Protein AF-A0A953HDA1-F1 (afdb_monomer)

Sequence (171 aa):
MNAYLDAMRRYATFSGRSTRSQFWLYTLIAFLLLCVAAMFDVALGFADEETLVIAGIVYLAHLIPTLAVTVRRLHDIDRTGWWVLMAFVPLVGLIVMLVFFCTPSTPGANRFGHAPGAVASPYAAAGASSAPSSPAHLDQLEKLASLRASGAIDDGEFERMKADVLKRATS

Solvent-accessible surface area (backbone atoms only — not comparable to full-atom values): 9511 Å² total; per-residue (Å²): 122,65,45,44,56,49,40,61,76,41,18,88,47,55,74,38,52,33,53,57,68,40,47,52,51,30,53,50,51,55,49,51,52,37,52,54,27,44,50,47,12,58,76,70,68,48,51,54,101,88,42,45,58,52,24,48,52,52,48,62,71,41,47,55,30,52,53,18,50,51,26,7,34,33,27,27,57,74,38,64,56,73,63,60,63,36,66,76,37,78,69,63,20,47,52,54,50,51,50,58,62,69,48,72,66,51,78,60,66,51,99,46,43,63,43,82,85,59,71,80,46,77,63,56,61,57,58,72,77,62,73,69,69,52,72,70,57,56,54,49,52,54,50,52,52,50,35,43,74,70,65,76,43,53,77,69,55,49,54,54,53,51,52,53,52,53,54,62,64,75,106

Foldseek 3Di:
DVLLVVLLVCLQPLFAADFLCSLVVNVVVLVVLLVVQQVCCVVVVVDDPPDRPSSVVSCVSNVSSNLSNLSRLCVQQVHGSVLVVLVVPPPVSVVVSVCSSVDGGDPAADPRGGDVPPPPPVVVVVVVPLPPPPPVLVVVLVVLVVCVVVVVDDPVRSVVSNVVSVVVSVD

Radius of gyration: 26.55 Å; Cα contacts (8 Å, |Δi|>4): 167; chains: 1; bounding box: 55×27×80 Å

Mean predicted aligned error: 13.77 Å

Nearest PDB structures (foldseek):
  6x89-assembly1_4L  TM=5.102E-01  e=6.562E+00  Vigna radiata
  6s1k-assembly1_E  TM=3.621E-01  e=5.012E+00  Escherichia coli str. K-12 substr. MG1655star
  4twh-assembly1_B  TM=3.164E-01  e=5.892E+00  Dickeya chrysanthemi

Structure (mmCIF, N/CA/C/O backbone):
data_AF-A0A953HDA1-F1
#
_entry.id   AF-A0A953HDA1-F1
#
loop_
_atom_site.group_PDB
_atom_site.id
_atom_site.type_symbol
_atom_site.label_atom_id
_atom_site.label_alt_id
_atom_site.label_comp_id
_atom_site.label_asym_id
_atom_site.label_entity_id
_atom_site.label_seq_id
_atom_site.pdbx_PDB_ins_code
_atom_site.Cartn_x
_atom_site.Cartn_y
_atom_site.Cartn_z
_atom_site.occupancy
_atom_site.B_iso_or_equiv
_atom_site.auth_seq_id
_atom_site.auth_comp_id
_atom_site.auth_asym_id
_atom_site.auth_atom_id
_atom_site.pdbx_PDB_model_num
ATOM 1 N N . MET A 1 1 ? 2.585 13.790 4.182 1.00 53.47 1 MET A N 1
ATOM 2 C CA . MET A 1 1 ? 3.976 13.463 3.791 1.00 53.47 1 MET A CA 1
ATOM 3 C C . MET A 1 1 ? 4.556 12.262 4.550 1.00 53.47 1 MET A C 1
ATOM 5 O O . MET A 1 1 ? 5.199 11.434 3.924 1.00 53.47 1 MET A O 1
ATOM 9 N N . ASN A 1 2 ? 4.263 12.082 5.848 1.00 78.69 2 ASN A N 1
ATOM 10 C CA . ASN A 1 2 ? 4.807 10.966 6.648 1.00 78.69 2 ASN A CA 1
ATOM 11 C C . ASN A 1 2 ? 4.396 9.549 6.197 1.00 78.69 2 ASN A C 1
ATOM 13 O O . ASN A 1 2 ? 5.131 8.613 6.474 1.00 78.69 2 ASN A O 1
ATOM 17 N N . ALA A 1 3 ? 3.263 9.366 5.505 1.00 81.06 3 ALA A N 1
ATOM 18 C CA . ALA A 1 3 ? 2.769 8.026 5.155 1.00 81.06 3 ALA A CA 1
ATOM 19 C C . ALA A 1 3 ? 3.702 7.255 4.206 1.00 81.06 3 ALA A C 1
ATOM 21 O O . ALA A 1 3 ? 3.919 6.065 4.402 1.00 81.06 3 ALA A O 1
ATOM 22 N N . TYR A 1 4 ? 4.279 7.934 3.210 1.00 87.62 4 TYR A N 1
ATOM 23 C CA . TYR A 1 4 ? 5.216 7.301 2.282 1.00 87.62 4 TYR A CA 1
ATOM 24 C C . TYR A 1 4 ? 6.516 6.902 2.986 1.00 87.62 4 TYR A C 1
ATOM 26 O O . TYR A 1 4 ? 6.961 5.765 2.870 1.00 87.62 4 TYR A O 1
ATOM 34 N N . LEU A 1 5 ? 7.085 7.805 3.792 1.00 88.38 5 LEU A N 1
ATOM 35 C CA . LEU A 1 5 ? 8.290 7.508 4.569 1.00 88.38 5 LEU A CA 1
ATOM 36 C C . LEU A 1 5 ? 8.050 6.397 5.600 1.00 88.38 5 LEU A C 1
ATOM 38 O O . LEU A 1 5 ? 8.921 5.555 5.782 1.00 88.38 5 LEU A O 1
ATOM 42 N N . ASP A 1 6 ? 6.880 6.358 6.246 1.00 86.50 6 ASP A N 1
ATOM 43 C CA . ASP A 1 6 ? 6.506 5.267 7.155 1.00 86.50 6 ASP A CA 1
ATOM 44 C C . ASP A 1 6 ? 6.409 3.930 6.411 1.00 86.50 6 ASP A C 1
ATOM 46 O O . ASP A 1 6 ? 6.983 2.932 6.847 1.00 86.50 6 ASP A O 1
ATOM 50 N N . ALA A 1 7 ? 5.756 3.919 5.245 1.00 85.94 7 ALA A N 1
ATOM 51 C CA . ALA A 1 7 ? 5.646 2.731 4.408 1.00 85.94 7 ALA A CA 1
ATOM 52 C C . ALA A 1 7 ? 7.018 2.210 3.961 1.00 85.94 7 ALA A C 1
ATOM 54 O O . ALA A 1 7 ? 7.258 1.009 4.064 1.00 85.94 7 ALA A O 1
ATOM 55 N N . MET A 1 8 ? 7.922 3.100 3.542 1.00 89.25 8 MET A N 1
ATOM 56 C CA . MET A 1 8 ? 9.279 2.738 3.121 1.00 89.25 8 MET A CA 1
ATOM 57 C C . MET A 1 8 ? 10.175 2.320 4.294 1.00 89.25 8 MET A C 1
ATOM 59 O O . MET A 1 8 ? 10.966 1.395 4.153 1.00 89.25 8 MET A O 1
ATOM 63 N N . ARG A 1 9 ? 10.032 2.921 5.483 1.00 90.38 9 ARG A N 1
ATOM 64 C CA . ARG A 1 9 ? 10.734 2.458 6.700 1.00 90.38 9 ARG A CA 1
ATOM 65 C C . ARG A 1 9 ? 10.257 1.078 7.141 1.00 90.38 9 ARG A C 1
ATOM 67 O O . ARG A 1 9 ? 11.041 0.283 7.645 1.00 90.38 9 ARG A O 1
ATOM 74 N N . ARG A 1 10 ? 8.972 0.791 6.932 1.00 87.75 10 ARG A N 1
ATOM 75 C CA . ARG A 1 10 ? 8.313 -0.475 7.268 1.00 87.75 10 ARG A CA 1
ATOM 76 C C . ARG A 1 10 ? 8.045 -1.322 6.026 1.00 87.75 10 ARG A C 1
ATOM 78 O O . ARG A 1 10 ? 6.993 -1.967 5.945 1.00 87.75 10 ARG A O 1
ATOM 85 N N . TYR A 1 11 ? 8.956 -1.296 5.054 1.00 86.62 11 TYR A N 1
ATOM 86 C CA . TYR A 1 11 ? 8.716 -1.879 3.733 1.00 86.62 11 TYR A CA 1
ATOM 87 C C . TYR A 1 11 ? 8.480 -3.393 3.778 1.00 86.62 11 TYR A C 1
ATOM 89 O O . TYR A 1 11 ? 7.655 -3.889 3.026 1.00 86.62 11 TYR A O 1
ATOM 97 N N . ALA A 1 12 ? 9.129 -4.111 4.699 1.00 92.69 12 ALA A N 1
ATOM 98 C CA . ALA A 1 12 ? 8.975 -5.558 4.887 1.00 92.69 12 ALA A CA 1
ATOM 99 C C . ALA A 1 12 ? 8.179 -5.933 6.157 1.00 92.69 12 ALA A C 1
ATOM 101 O O . ALA A 1 12 ? 8.204 -7.077 6.607 1.00 92.69 12 ALA A O 1
ATOM 102 N N . THR A 1 13 ? 7.475 -4.978 6.775 1.00 92.62 13 THR A N 1
ATOM 103 C CA . THR A 1 13 ? 6.694 -5.229 7.997 1.00 92.62 13 THR A CA 1
ATOM 104 C C . THR A 1 13 ? 5.223 -5.460 7.661 1.00 92.62 13 THR A C 1
ATOM 106 O O . THR A 1 13 ? 4.459 -4.512 7.501 1.00 92.62 13 THR A O 1
ATOM 109 N N . PHE A 1 14 ? 4.783 -6.713 7.607 1.00 93.75 14 PHE A N 1
ATOM 110 C CA . PHE A 1 14 ? 3.390 -7.051 7.274 1.00 93.75 14 PHE A CA 1
ATOM 111 C C . PHE A 1 14 ? 2.411 -6.909 8.452 1.00 93.75 14 PHE A C 1
ATOM 113 O O . PHE A 1 14 ? 1.197 -6.919 8.262 1.00 93.75 14 PHE A O 1
ATOM 120 N N . SER A 1 15 ? 2.920 -6.757 9.676 1.00 90.31 15 SER A N 1
ATOM 121 C CA . SER A 1 15 ? 2.107 -6.599 10.881 1.00 90.31 15 SER A CA 1
ATOM 122 C C . SER A 1 15 ? 1.588 -5.168 11.075 1.00 90.31 15 SER A C 1
ATOM 124 O O . SER A 1 15 ? 2.124 -4.179 10.552 1.00 90.31 15 SER A O 1
ATOM 126 N N . GLY A 1 16 ? 0.521 -5.064 11.867 1.00 91.06 16 GLY A N 1
ATOM 127 C CA . GLY A 1 16 ? -0.161 -3.811 12.157 1.00 91.06 16 GLY A CA 1
ATOM 128 C C . GLY A 1 16 ? -1.160 -3.411 11.075 1.00 91.06 16 GLY A C 1
ATOM 129 O O . GLY A 1 16 ? -1.580 -4.221 10.247 1.00 91.06 16 GLY A O 1
ATOM 130 N N . ARG A 1 17 ? -1.545 -2.133 11.109 1.00 92.88 17 ARG A N 1
ATOM 131 C CA . ARG A 1 17 ? -2.649 -1.572 10.325 1.00 92.88 17 ARG A CA 1
ATOM 132 C C . ARG A 1 17 ? -2.199 -0.348 9.531 1.00 92.88 17 ARG A C 1
ATOM 134 O O . ARG A 1 17 ? -1.328 0.399 9.982 1.00 92.88 17 ARG A O 1
ATOM 141 N N . SER A 1 18 ? -2.806 -0.146 8.364 1.00 93.19 18 SER A N 1
ATOM 142 C CA . SER A 1 18 ? -2.640 1.057 7.543 1.00 93.19 18 SER A CA 1
ATOM 143 C C . SER A 1 18 ? -4.009 1.645 7.218 1.00 93.19 18 SER A C 1
ATOM 145 O O . SER A 1 18 ? -4.860 0.973 6.630 1.00 93.19 18 SER A O 1
ATOM 147 N N . THR A 1 19 ? -4.228 2.903 7.604 1.00 92.38 19 THR A N 1
ATOM 148 C CA . THR A 1 19 ? -5.507 3.591 7.372 1.00 92.38 19 THR A CA 1
ATOM 149 C C . THR A 1 19 ? -5.732 3.859 5.883 1.00 92.38 19 THR A C 1
ATOM 151 O O . THR A 1 19 ? -4.802 3.804 5.076 1.00 92.38 19 THR A O 1
ATOM 154 N N . ARG A 1 20 ? -6.971 4.204 5.506 1.00 94.12 20 ARG A N 1
ATOM 155 C CA . ARG A 1 20 ? -7.313 4.582 4.122 1.00 94.12 20 ARG A CA 1
ATOM 156 C C . ARG A 1 20 ? -6.426 5.708 3.600 1.00 94.12 20 ARG A C 1
ATOM 158 O O . ARG A 1 20 ? -5.889 5.603 2.505 1.00 94.12 20 ARG A O 1
ATOM 165 N N . SER A 1 21 ? -6.246 6.765 4.392 1.00 91.88 21 SER A N 1
ATOM 166 C CA . SER A 1 21 ? -5.433 7.914 3.991 1.00 91.88 21 SER A CA 1
ATOM 167 C C . SER A 1 21 ? -3.958 7.550 3.827 1.00 91.88 21 SER A C 1
ATOM 169 O O . SER A 1 21 ? -3.328 8.017 2.886 1.00 91.88 21 SER A O 1
ATOM 171 N N . GLN A 1 22 ? -3.410 6.686 4.689 1.00 92.38 22 GLN A N 1
ATOM 172 C CA . GLN A 1 22 ? -2.034 6.201 4.553 1.00 92.38 22 GLN A CA 1
ATOM 173 C C . GLN A 1 22 ? -1.849 5.352 3.294 1.00 92.38 22 GLN A C 1
ATOM 175 O O . GLN A 1 22 ? -0.881 5.564 2.568 1.00 92.38 22 GLN A O 1
ATOM 180 N N . PHE A 1 23 ? -2.782 4.430 3.031 1.00 94.88 23 PHE A N 1
ATOM 181 C CA . PHE A 1 23 ? -2.772 3.580 1.841 1.00 94.88 23 PHE A CA 1
ATOM 182 C C . PHE A 1 23 ? -2.832 4.423 0.565 1.00 94.88 23 PHE A C 1
ATOM 184 O O . PHE A 1 23 ? -1.899 4.385 -0.229 1.00 94.88 23 PHE A O 1
ATOM 191 N N . TRP A 1 24 ? -3.864 5.257 0.408 1.00 95.75 24 TRP A N 1
ATOM 192 C CA . TRP A 1 24 ? -4.055 6.042 -0.813 1.00 95.75 24 TRP A CA 1
ATOM 193 C C . TRP A 1 24 ? -2.964 7.091 -1.028 1.00 95.75 24 TRP A C 1
ATOM 195 O O . TRP A 1 24 ? -2.566 7.317 -2.166 1.00 95.75 24 TRP A O 1
ATOM 205 N N . LEU A 1 25 ? -2.423 7.694 0.039 1.00 94.50 25 LEU A N 1
ATOM 206 C CA . LEU A 1 25 ? -1.299 8.623 -0.093 1.00 94.50 25 LEU A CA 1
ATOM 207 C C . LEU A 1 25 ? -0.010 7.903 -0.516 1.00 94.50 25 LEU A C 1
ATOM 209 O O . LEU A 1 25 ? 0.728 8.435 -1.341 1.00 94.50 25 LEU A O 1
ATOM 213 N N . TYR A 1 26 ? 0.262 6.707 0.021 1.00 95.31 26 TYR A N 1
ATOM 214 C CA . TYR A 1 26 ? 1.377 5.877 -0.442 1.00 95.31 26 TYR A CA 1
ATOM 215 C C . TYR A 1 26 ? 1.198 5.488 -1.914 1.00 95.31 26 TYR A C 1
ATOM 217 O O . TYR A 1 26 ? 2.103 5.728 -2.708 1.00 95.31 26 TYR A O 1
ATOM 225 N N . THR A 1 27 ? 0.026 4.962 -2.285 1.00 95.69 27 THR A N 1
ATOM 226 C CA . THR A 1 27 ? -0.293 4.551 -3.660 1.00 95.69 27 THR A CA 1
ATOM 227 C C . THR A 1 27 ? -0.151 5.711 -4.639 1.00 95.69 27 THR A C 1
ATOM 229 O O . THR A 1 27 ? 0.461 5.544 -5.689 1.00 95.69 27 THR A O 1
ATOM 232 N N . LEU A 1 28 ? -0.655 6.897 -4.285 1.00 96.12 28 LEU A N 1
ATOM 233 C CA . LEU A 1 28 ? -0.535 8.091 -5.118 1.00 96.12 28 LEU A CA 1
ATOM 234 C C . LEU A 1 28 ? 0.930 8.492 -5.325 1.00 96.12 28 LEU A C 1
ATOM 236 O O . LEU A 1 28 ? 1.333 8.755 -6.453 1.00 96.12 28 LEU A O 1
ATOM 240 N N . ILE A 1 29 ? 1.738 8.524 -4.261 1.00 96.31 29 ILE A N 1
ATOM 241 C CA . ILE A 1 29 ? 3.157 8.894 -4.369 1.00 96.31 29 ILE A CA 1
ATOM 242 C C . ILE A 1 29 ? 3.932 7.850 -5.181 1.00 96.31 29 ILE A C 1
ATOM 244 O O . ILE A 1 29 ? 4.696 8.228 -6.063 1.00 96.31 29 ILE A O 1
ATOM 248 N N . ALA A 1 30 ? 3.713 6.556 -4.935 1.00 95.81 30 ALA A N 1
ATOM 249 C CA . ALA A 1 30 ? 4.352 5.482 -5.695 1.00 95.81 30 ALA A CA 1
ATOM 250 C C . ALA A 1 30 ? 3.989 5.548 -7.189 1.00 95.81 30 ALA A C 1
ATOM 252 O O . ALA A 1 30 ? 4.863 5.410 -8.041 1.00 95.81 30 ALA A O 1
ATOM 253 N N . PHE A 1 31 ? 2.722 5.836 -7.509 1.00 96.88 31 PHE A N 1
ATOM 254 C CA . PHE A 1 31 ? 2.268 6.048 -8.883 1.00 96.88 31 PHE A CA 1
ATOM 255 C C . PHE A 1 31 ? 2.955 7.253 -9.538 1.00 96.88 31 PHE A C 1
ATOM 257 O O . PHE A 1 31 ? 3.477 7.132 -10.642 1.00 96.88 31 PHE A O 1
ATOM 264 N N . LEU A 1 32 ? 3.027 8.395 -8.846 1.00 97.75 32 LEU A N 1
ATOM 265 C CA . LEU A 1 32 ? 3.712 9.585 -9.362 1.00 97.75 32 LEU A CA 1
ATOM 266 C C . LEU A 1 32 ? 5.208 9.337 -9.593 1.00 97.75 32 LEU A C 1
ATOM 268 O O . LEU A 1 32 ? 5.738 9.758 -10.617 1.00 97.75 32 LEU A O 1
ATOM 272 N N . LEU A 1 33 ? 5.881 8.630 -8.681 1.00 97.19 33 LEU A N 1
ATOM 273 C CA . LEU A 1 33 ? 7.284 8.242 -8.852 1.00 97.19 33 LEU A CA 1
ATOM 274 C C . LEU A 1 33 ? 7.477 7.340 -10.072 1.00 97.19 33 LEU A C 1
ATOM 276 O O . LEU A 1 33 ? 8.444 7.523 -10.807 1.00 97.19 33 LEU A O 1
ATOM 280 N N . LEU A 1 34 ? 6.549 6.413 -10.317 1.00 97.44 34 LEU A N 1
ATOM 281 C CA . LEU A 1 34 ? 6.581 5.552 -11.496 1.00 97.44 34 LEU A CA 1
ATOM 282 C C . LEU A 1 34 ? 6.372 6.348 -12.794 1.00 97.44 34 LEU A C 1
ATOM 284 O O . LEU A 1 34 ? 7.110 6.142 -13.753 1.00 97.44 34 LEU A O 1
ATOM 288 N N . CYS A 1 35 ? 5.426 7.294 -12.822 1.00 97.50 35 CYS A N 1
ATOM 289 C CA . CYS A 1 35 ? 5.224 8.180 -13.974 1.00 97.50 35 CYS A CA 1
ATOM 290 C C . CYS A 1 35 ? 6.466 9.031 -14.265 1.00 97.50 35 CYS A C 1
ATOM 292 O O . CYS A 1 35 ? 6.891 9.124 -15.412 1.00 97.50 35 CYS 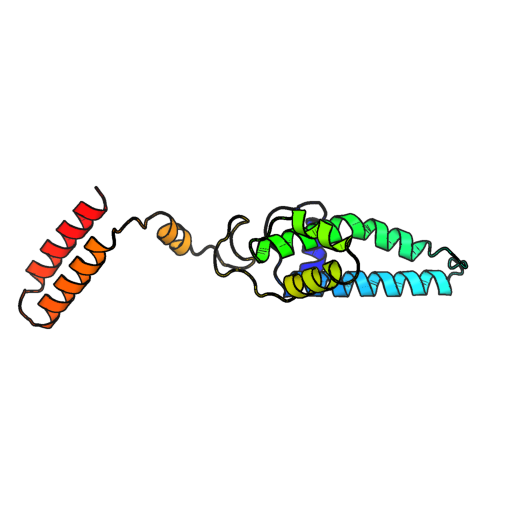A O 1
ATOM 294 N N . VAL A 1 36 ? 7.069 9.626 -13.231 1.00 97.94 36 VAL A N 1
ATOM 295 C CA . VAL A 1 36 ? 8.298 10.420 -13.370 1.00 97.94 36 VAL A CA 1
ATOM 296 C C . VAL A 1 36 ? 9.456 9.552 -13.867 1.00 97.94 36 VAL A C 1
ATOM 298 O O . VAL A 1 36 ? 10.191 9.974 -14.754 1.00 97.94 36 VAL A O 1
ATOM 301 N N . ALA A 1 37 ? 9.598 8.330 -13.352 1.00 97.06 37 ALA A N 1
ATOM 302 C CA . ALA A 1 37 ? 10.609 7.383 -13.815 1.00 97.06 37 ALA A CA 1
ATOM 303 C C . ALA A 1 37 ? 10.440 7.042 -15.304 1.00 97.06 37 ALA A C 1
ATOM 305 O O . ALA A 1 37 ? 11.402 7.145 -16.057 1.00 97.06 37 ALA A O 1
ATOM 306 N N . ALA A 1 38 ? 9.210 6.757 -15.741 1.00 95.88 38 ALA A N 1
ATOM 307 C CA . ALA A 1 38 ? 8.908 6.502 -17.149 1.00 95.88 38 ALA A CA 1
ATOM 308 C C . ALA A 1 38 ? 9.188 7.724 -18.044 1.00 95.88 38 ALA A C 1
ATOM 310 O O . ALA A 1 38 ? 9.670 7.577 -19.165 1.00 95.88 38 ALA A O 1
ATOM 311 N N . MET A 1 39 ? 8.941 8.946 -17.555 1.00 96.50 39 MET A N 1
ATOM 312 C CA . MET A 1 39 ? 9.329 10.162 -18.280 1.00 96.50 39 MET A CA 1
ATOM 313 C C . MET A 1 39 ? 10.849 10.273 -18.443 1.00 96.50 39 MET A C 1
ATOM 315 O O . MET A 1 39 ? 11.309 10.697 -19.501 1.00 96.50 39 MET A O 1
ATOM 319 N N . PHE A 1 40 ? 11.630 9.889 -17.427 1.00 96.94 40 PHE A N 1
ATOM 320 C CA . PHE A 1 40 ? 13.091 9.850 -17.531 1.00 96.94 40 PHE A CA 1
ATOM 321 C C . PHE A 1 40 ? 13.578 8.783 -18.506 1.00 96.94 40 PHE A C 1
ATOM 323 O O . PHE A 1 40 ? 14.513 9.061 -19.250 1.00 96.94 40 PHE A O 1
ATOM 330 N N . ASP A 1 41 ? 12.942 7.609 -18.546 1.00 96.38 41 ASP A N 1
ATOM 331 C CA . ASP A 1 41 ? 13.269 6.585 -19.542 1.00 96.38 41 ASP A CA 1
ATOM 332 C C . ASP A 1 41 ? 13.147 7.145 -20.967 1.00 96.38 41 ASP A C 1
ATOM 334 O O . ASP A 1 41 ? 14.080 7.034 -21.760 1.00 96.38 41 ASP A O 1
ATOM 338 N N . VAL A 1 42 ? 12.044 7.838 -21.270 1.00 94.69 42 VAL A N 1
ATOM 339 C CA . VAL A 1 42 ? 11.835 8.474 -22.582 1.00 94.69 42 VAL A CA 1
ATOM 340 C C . VAL A 1 42 ? 12.829 9.614 -22.822 1.00 94.69 42 VAL A C 1
ATOM 342 O O . VAL A 1 42 ? 13.434 9.692 -23.888 1.00 94.69 42 VAL A O 1
ATOM 345 N N . ALA A 1 43 ? 13.023 10.500 -21.842 1.00 95.81 43 ALA A N 1
ATOM 346 C CA . ALA A 1 43 ? 13.864 11.687 -22.000 1.00 95.81 43 ALA A CA 1
ATOM 347 C C . ALA A 1 43 ? 15.360 11.365 -22.160 1.00 95.81 43 ALA A C 1
ATOM 349 O O . ALA A 1 43 ? 16.081 12.125 -22.805 1.00 95.81 43 ALA A O 1
ATOM 350 N N . LEU A 1 44 ? 15.828 10.267 -21.562 1.00 94.75 44 LEU A N 1
ATOM 351 C CA . LEU A 1 44 ? 17.230 9.840 -21.588 1.00 94.75 44 LEU A CA 1
ATOM 352 C C . LEU A 1 44 ? 17.515 8.776 -22.658 1.00 94.75 44 LEU A C 1
ATOM 354 O O . LEU A 1 44 ? 18.666 8.375 -22.811 1.00 94.75 44 LEU A O 1
ATOM 358 N N . GLY A 1 45 ? 16.493 8.332 -23.398 1.00 92.69 45 GLY A N 1
ATOM 359 C CA . GLY A 1 45 ? 16.633 7.293 -24.419 1.00 92.69 45 GLY A CA 1
ATOM 360 C C . GLY A 1 45 ? 16.846 5.888 -23.847 1.00 92.69 45 GLY A C 1
ATOM 361 O O . GLY A 1 45 ? 17.483 5.066 -24.492 1.00 92.69 45 GLY A O 1
ATOM 362 N N . PHE A 1 46 ? 16.345 5.619 -22.637 1.00 90.19 46 PHE A N 1
ATOM 363 C CA . PHE A 1 46 ? 16.305 4.278 -22.035 1.00 90.19 46 PHE A CA 1
ATOM 364 C C . PHE A 1 46 ? 14.979 3.542 -22.282 1.00 90.19 46 PHE A C 1
ATOM 366 O O . PHE A 1 46 ? 14.806 2.421 -21.805 1.00 90.19 46 PHE A O 1
ATOM 373 N N . ALA A 1 47 ? 14.034 4.181 -22.973 1.00 90.69 47 ALA A N 1
ATOM 374 C CA . ALA A 1 47 ? 12.784 3.564 -23.390 1.00 90.69 47 ALA A CA 1
ATOM 375 C C . ALA A 1 47 ? 12.962 2.835 -24.730 1.00 90.69 47 ALA A C 1
ATOM 377 O O . ALA A 1 47 ? 13.180 3.481 -25.754 1.00 90.69 47 ALA A O 1
ATOM 378 N N . ASP A 1 48 ? 12.794 1.515 -24.708 1.00 88.94 48 ASP A N 1
ATOM 379 C CA . ASP A 1 48 ? 12.682 0.649 -25.889 1.00 88.94 48 ASP A CA 1
ATOM 380 C C . ASP A 1 48 ? 11.249 0.097 -26.002 1.00 88.94 48 ASP A C 1
ATOM 382 O O . ASP A 1 48 ? 10.466 0.213 -25.056 1.00 88.94 48 ASP A O 1
ATOM 386 N N . GLU A 1 49 ? 10.893 -0.542 -27.129 1.00 84.56 49 GLU A N 1
ATOM 387 C CA . GLU A 1 49 ? 9.522 -1.040 -27.384 1.00 84.56 49 GLU A CA 1
ATOM 388 C C . GLU A 1 49 ? 8.957 -1.918 -26.254 1.00 84.56 49 GLU A C 1
ATOM 390 O O . GLU A 1 49 ? 7.756 -1.880 -25.988 1.00 84.56 49 GLU A O 1
ATOM 395 N N . GLU A 1 50 ? 9.816 -2.661 -25.550 1.00 85.38 50 GLU A N 1
ATOM 396 C CA . GLU A 1 50 ? 9.402 -3.554 -24.462 1.00 85.38 50 GLU A CA 1
ATOM 397 C C . GLU A 1 50 ? 9.976 -3.188 -23.085 1.00 85.38 50 GLU A C 1
ATOM 399 O O . GLU A 1 50 ? 9.648 -3.843 -22.095 1.00 85.38 50 GLU A O 1
ATOM 404 N N . THR A 1 51 ? 10.840 -2.169 -22.980 1.00 87.62 51 THR A N 1
ATOM 405 C CA . THR A 1 51 ? 11.619 -1.936 -21.750 1.00 87.62 51 THR A CA 1
ATOM 406 C C . THR A 1 51 ? 11.615 -0.480 -21.299 1.00 87.62 51 THR A C 1
ATOM 408 O O . THR A 1 51 ? 11.935 0.428 -22.057 1.00 87.62 51 THR A O 1
ATOM 411 N N . LEU A 1 52 ? 11.321 -0.285 -20.010 1.00 92.00 52 LEU A N 1
ATOM 412 C CA . LEU A 1 52 ? 11.542 0.958 -19.270 1.00 92.00 52 LEU A CA 1
ATOM 413 C C . LEU A 1 52 ? 12.460 0.648 -18.082 1.00 92.00 52 LEU A C 1
ATOM 415 O O . LEU A 1 52 ? 12.024 0.062 -17.086 1.00 92.00 52 LEU A O 1
ATOM 419 N N . VAL A 1 53 ? 13.744 0.981 -18.202 1.00 94.38 53 VAL A N 1
ATOM 420 C CA . VAL A 1 53 ? 14.780 0.568 -17.242 1.00 94.38 53 VAL A CA 1
ATOM 421 C C . VAL A 1 53 ? 14.586 1.249 -15.885 1.00 94.38 53 VAL A C 1
ATOM 423 O O . VAL A 1 53 ? 14.532 0.578 -14.850 1.00 94.38 53 VAL A O 1
ATOM 426 N N . ILE A 1 54 ? 14.451 2.575 -15.868 1.00 96.31 54 ILE A N 1
ATOM 427 C CA . ILE A 1 54 ? 14.317 3.371 -14.644 1.00 96.31 54 ILE A CA 1
ATOM 428 C C . ILE A 1 54 ? 12.972 3.070 -13.979 1.00 96.31 54 ILE A C 1
ATOM 430 O O . ILE A 1 54 ? 12.931 2.787 -12.777 1.00 96.31 54 ILE A O 1
ATOM 434 N N . ALA A 1 55 ? 11.8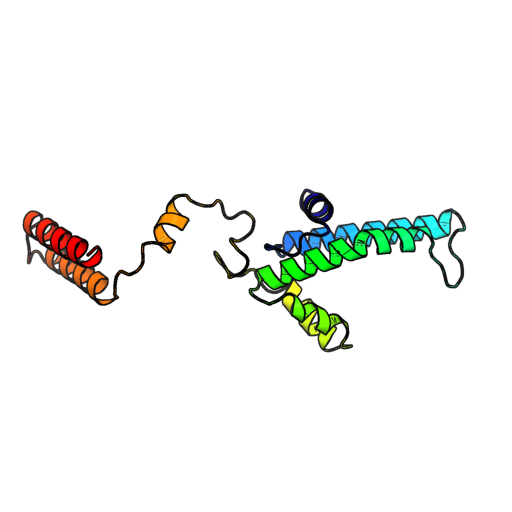77 3.071 -14.740 1.00 96.62 55 ALA A N 1
ATOM 435 C CA . ALA A 1 55 ? 10.557 2.713 -14.230 1.00 96.62 55 ALA A CA 1
ATOM 436 C C . ALA A 1 55 ? 10.528 1.280 -13.676 1.00 96.62 55 ALA A C 1
ATOM 438 O O . ALA A 1 55 ? 9.944 1.054 -12.615 1.00 96.62 55 ALA A O 1
ATOM 439 N N . GLY A 1 56 ? 11.211 0.331 -14.325 1.00 95.88 56 GLY A N 1
ATOM 440 C CA . GLY A 1 56 ? 11.355 -1.045 -13.849 1.00 95.88 56 GLY A CA 1
ATOM 441 C C . GLY A 1 56 ? 12.069 -1.137 -12.497 1.00 95.88 56 GLY A C 1
ATOM 442 O O . GLY A 1 56 ? 11.591 -1.819 -11.588 1.00 95.88 56 GLY A O 1
ATOM 443 N N . ILE A 1 57 ? 13.164 -0.394 -12.310 1.00 96.88 57 ILE A N 1
ATOM 444 C CA . ILE A 1 57 ? 13.875 -0.320 -11.021 1.00 96.88 57 ILE A CA 1
ATOM 445 C C . ILE A 1 57 ? 12.973 0.282 -9.939 1.00 96.88 57 ILE A C 1
ATOM 447 O O . ILE A 1 57 ? 12.889 -0.253 -8.830 1.00 96.88 57 ILE A O 1
ATOM 451 N N . VAL A 1 58 ? 12.269 1.374 -10.253 1.00 97.12 58 VAL A N 1
ATOM 452 C CA . VAL A 1 58 ? 11.335 2.017 -9.317 1.00 97.12 58 VAL A CA 1
ATOM 453 C C . VAL A 1 58 ? 10.206 1.064 -8.935 1.00 97.12 58 VAL A C 1
ATOM 455 O O . VAL A 1 58 ? 9.879 0.963 -7.751 1.00 97.12 58 VAL A O 1
ATOM 458 N N . TYR A 1 59 ? 9.655 0.324 -9.896 1.00 96.56 59 TYR A N 1
ATOM 459 C CA . TYR A 1 59 ? 8.644 -0.699 -9.651 1.00 96.56 59 TYR A CA 1
ATOM 460 C C . TYR A 1 59 ? 9.160 -1.788 -8.700 1.00 96.56 59 TYR A C 1
ATOM 462 O O . TYR A 1 59 ? 8.522 -2.069 -7.683 1.00 96.56 59 TYR A O 1
ATOM 470 N N . LEU A 1 60 ? 10.343 -2.350 -8.968 1.00 96.81 60 LEU A N 1
ATOM 471 C CA . LEU A 1 60 ? 10.945 -3.389 -8.126 1.00 96.81 60 LEU A CA 1
ATOM 472 C C . LEU A 1 60 ? 11.231 -2.892 -6.703 1.00 96.81 60 LEU A C 1
ATOM 474 O O . LEU A 1 60 ? 10.934 -3.597 -5.736 1.00 96.81 60 LEU A O 1
ATOM 478 N N . ALA A 1 61 ? 11.727 -1.661 -6.554 1.00 95.75 61 ALA A N 1
ATOM 479 C CA . ALA A 1 61 ? 11.941 -1.039 -5.247 1.00 95.75 61 ALA A CA 1
ATOM 480 C C . ALA A 1 61 ? 10.631 -0.873 -4.451 1.00 95.75 61 ALA A C 1
ATOM 482 O O . ALA A 1 61 ? 10.638 -0.929 -3.218 1.00 95.75 61 ALA A O 1
ATOM 483 N N . HIS A 1 62 ? 9.501 -0.698 -5.144 1.00 97.19 62 HIS A N 1
ATOM 484 C CA . HIS A 1 62 ? 8.186 -0.534 -4.528 1.00 97.19 62 HIS A CA 1
ATOM 485 C C . HIS A 1 62 ? 7.409 -1.841 -4.342 1.00 97.19 62 HIS A C 1
ATOM 487 O O . HIS A 1 62 ? 6.405 -1.835 -3.627 1.00 97.19 62 HIS A O 1
ATOM 493 N N . LEU A 1 63 ? 7.860 -2.958 -4.919 1.00 96.31 63 LEU A N 1
ATOM 494 C CA . LEU A 1 63 ? 7.125 -4.225 -4.926 1.00 96.31 63 LEU A CA 1
ATOM 495 C C . LEU A 1 63 ? 6.811 -4.724 -3.506 1.00 96.31 63 LEU A C 1
ATOM 497 O O . LEU A 1 63 ? 5.653 -4.950 -3.150 1.00 96.31 63 LEU A O 1
ATOM 501 N N . ILE A 1 64 ? 7.844 -4.837 -2.668 1.00 97.00 64 ILE A N 1
ATOM 502 C CA . ILE A 1 64 ? 7.715 -5.311 -1.284 1.00 97.00 64 ILE A CA 1
ATOM 503 C C . ILE A 1 64 ? 6.922 -4.328 -0.404 1.00 97.00 64 ILE A C 1
ATOM 505 O O . ILE A 1 64 ? 5.958 -4.769 0.230 1.00 97.00 64 ILE A O 1
ATOM 509 N N . PRO A 1 65 ? 7.226 -3.012 -0.374 1.00 96.12 65 PRO A N 1
ATOM 510 C CA . PRO A 1 65 ? 6.418 -2.078 0.408 1.00 96.12 65 PRO A CA 1
ATOM 511 C C . PRO A 1 65 ? 4.961 -1.989 -0.065 1.00 96.12 65 PRO A C 1
ATOM 513 O O . PRO A 1 65 ? 4.077 -1.861 0.784 1.00 96.12 65 PRO A O 1
ATOM 516 N N . THR A 1 66 ? 4.676 -2.137 -1.364 1.00 96.25 66 THR A N 1
ATOM 517 C CA . THR A 1 66 ? 3.295 -2.190 -1.877 1.00 96.25 66 THR A CA 1
ATOM 518 C C . THR A 1 66 ? 2.559 -3.396 -1.314 1.00 96.25 66 THR A C 1
ATOM 520 O O . THR A 1 66 ? 1.441 -3.258 -0.805 1.00 96.25 66 THR A O 1
ATOM 523 N N . LEU A 1 67 ? 3.197 -4.569 -1.319 1.00 97.06 67 LEU A N 1
ATOM 524 C CA . LEU A 1 67 ? 2.626 -5.772 -0.724 1.00 97.06 67 LEU A CA 1
ATOM 525 C C . LEU A 1 67 ? 2.387 -5.588 0.783 1.00 97.06 67 LEU A C 1
ATOM 527 O O . LEU A 1 67 ? 1.294 -5.869 1.275 1.00 97.06 67 LEU A O 1
ATOM 531 N N . ALA A 1 68 ? 3.367 -5.052 1.514 1.00 96.38 68 ALA A N 1
ATOM 532 C CA . ALA A 1 68 ? 3.251 -4.830 2.953 1.00 96.38 68 ALA A CA 1
ATOM 533 C C . ALA A 1 68 ? 2.138 -3.836 3.312 1.00 96.38 68 ALA A C 1
ATOM 535 O O . ALA A 1 68 ? 1.326 -4.110 4.197 1.00 96.38 68 ALA A O 1
ATOM 536 N N . VAL A 1 69 ? 2.050 -2.699 2.615 1.00 96.25 69 VAL A N 1
ATOM 537 C CA . VAL A 1 69 ? 0.984 -1.703 2.8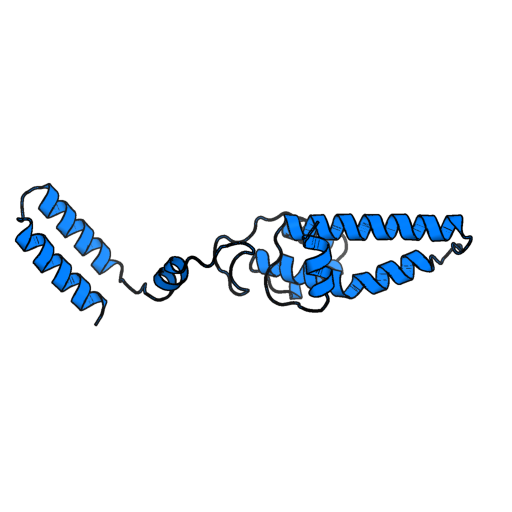13 1.00 96.25 69 VAL A CA 1
ATOM 538 C C . VAL A 1 69 ? -0.390 -2.289 2.477 1.00 96.25 69 VAL A C 1
ATOM 540 O O . VAL A 1 69 ? -1.344 -2.043 3.216 1.00 96.25 69 VAL A O 1
ATOM 543 N N . THR A 1 70 ? -0.490 -3.114 1.433 1.00 97.19 70 THR A N 1
ATOM 544 C CA . THR A 1 70 ? -1.740 -3.793 1.056 1.00 97.19 70 THR A CA 1
ATOM 545 C C . THR A 1 70 ? -2.195 -4.772 2.137 1.00 97.19 70 THR A C 1
ATOM 547 O O . THR A 1 70 ? -3.347 -4.725 2.567 1.00 97.19 70 THR A O 1
ATOM 550 N N . VAL A 1 71 ? -1.289 -5.602 2.662 1.00 97.75 71 VAL A N 1
ATOM 551 C CA . VAL A 1 71 ? -1.597 -6.518 3.772 1.00 97.75 71 VAL A CA 1
ATOM 552 C C . VAL A 1 71 ? -2.052 -5.744 5.015 1.00 97.75 71 VAL A C 1
ATOM 554 O O . VAL A 1 71 ? -3.088 -6.062 5.595 1.00 97.75 71 VAL A O 1
ATOM 557 N N . 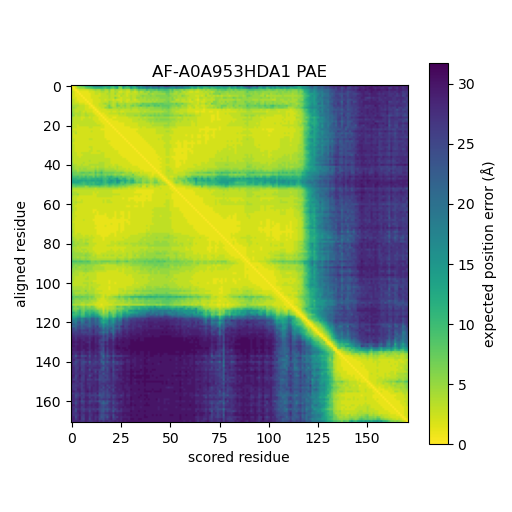ARG A 1 72 ? -1.362 -4.656 5.379 1.00 96.00 72 ARG A N 1
ATOM 558 C CA . ARG A 1 72 ? -1.757 -3.799 6.512 1.00 96.00 72 ARG A CA 1
ATOM 559 C C . ARG A 1 72 ? -3.086 -3.073 6.296 1.00 96.00 72 ARG A C 1
ATOM 561 O O . ARG A 1 72 ? -3.793 -2.793 7.265 1.00 96.00 72 ARG A O 1
ATOM 568 N N . ARG A 1 73 ? -3.440 -2.750 5.050 1.00 96.44 73 ARG A N 1
ATOM 569 C CA . ARG A 1 73 ? -4.751 -2.188 4.689 1.00 96.44 73 ARG A CA 1
ATOM 570 C C . ARG A 1 73 ? -5.859 -3.220 4.893 1.00 96.44 73 ARG A C 1
ATOM 572 O O . ARG A 1 73 ? -6.897 -2.872 5.446 1.00 96.44 73 ARG A O 1
ATOM 579 N N . LEU A 1 74 ? -5.626 -4.475 4.512 1.00 97.38 74 LEU A N 1
ATOM 580 C CA . LEU A 1 74 ? -6.559 -5.580 4.763 1.00 97.38 74 LEU A CA 1
ATOM 581 C C . LEU A 1 74 ? -6.721 -5.845 6.264 1.00 97.38 74 LEU A C 1
ATOM 583 O O . LEU A 1 74 ? -7.841 -5.957 6.759 1.00 97.38 74 LEU A O 1
ATOM 587 N N . HIS A 1 75 ? -5.618 -5.833 7.010 1.00 96.81 75 HIS A N 1
ATOM 588 C CA . HIS A 1 75 ? -5.643 -5.927 8.468 1.00 96.81 75 HIS A CA 1
ATOM 589 C C . HIS A 1 75 ? -6.453 -4.798 9.115 1.00 96.81 75 HIS A C 1
ATOM 591 O O . HIS A 1 75 ? -7.124 -5.012 10.122 1.00 96.81 75 HIS A O 1
ATOM 597 N N . ASP A 1 76 ? -6.435 -3.591 8.545 1.00 96.06 76 ASP A N 1
ATOM 598 C CA . ASP A 1 76 ? -7.184 -2.454 9.082 1.00 96.06 76 ASP A CA 1
ATOM 599 C C . ASP A 1 76 ? -8.712 -2.613 8.993 1.00 96.06 76 ASP A C 1
ATOM 601 O O . ASP A 1 76 ? -9.432 -1.948 9.737 1.00 96.06 76 ASP A O 1
ATOM 605 N N . ILE A 1 77 ? -9.197 -3.511 8.131 1.00 96.38 77 ILE A N 1
ATOM 606 C CA . ILE A 1 77 ? -10.614 -3.893 8.001 1.00 96.38 77 ILE A CA 1
ATOM 607 C C . ILE A 1 77 ? -10.894 -5.309 8.546 1.00 96.38 77 ILE A C 1
ATOM 609 O O . ILE A 1 77 ? -11.868 -5.949 8.152 1.00 96.38 77 ILE A O 1
ATOM 613 N N . ASP A 1 78 ? -10.020 -5.809 9.428 1.00 96.00 78 ASP A N 1
ATOM 614 C CA . ASP A 1 78 ? -10.082 -7.136 10.066 1.00 96.00 78 ASP A CA 1
ATOM 615 C C . ASP A 1 78 ? -10.088 -8.324 9.075 1.00 96.00 78 ASP A C 1
ATOM 617 O O . ASP A 1 78 ? -10.626 -9.399 9.347 1.00 96.00 78 ASP A O 1
ATOM 621 N N . ARG A 1 79 ? -9.457 -8.155 7.905 1.00 96.75 79 ARG A N 1
ATOM 622 C CA . ARG A 1 79 ? -9.242 -9.220 6.911 1.00 96.75 79 ARG A CA 1
ATOM 623 C C . ARG A 1 79 ? -7.809 -9.733 6.975 1.00 96.75 79 ARG A C 1
ATOM 625 O O . ARG A 1 79 ? -6.889 -8.977 7.249 1.00 96.75 79 ARG A O 1
ATOM 632 N N . THR A 1 80 ? -7.604 -11.018 6.702 1.00 96.88 80 THR A N 1
ATOM 633 C CA . THR A 1 80 ? -6.264 -11.624 6.643 1.00 96.88 80 THR A CA 1
ATOM 634 C C . THR A 1 80 ? -5.502 -11.191 5.385 1.00 96.88 80 THR A C 1
ATOM 636 O O . THR A 1 80 ? -6.103 -10.918 4.347 1.00 96.88 80 THR A O 1
ATOM 639 N N . GLY A 1 81 ? -4.165 -11.181 5.440 1.00 94.50 81 GLY A N 1
ATOM 640 C CA . GLY A 1 81 ? -3.320 -10.851 4.281 1.00 94.50 81 GLY A CA 1
ATOM 641 C C . GLY A 1 81 ? -3.508 -11.768 3.062 1.00 94.50 81 GLY A C 1
ATOM 642 O O . GLY A 1 81 ? -3.242 -11.354 1.940 1.00 94.50 81 GLY A O 1
ATOM 643 N N . TRP A 1 82 ? -4.045 -12.977 3.251 1.00 96.62 82 TRP A N 1
ATOM 644 C CA . TRP A 1 82 ? -4.351 -13.920 2.168 1.00 96.62 82 TRP A CA 1
ATOM 645 C C . TRP A 1 82 ? -5.332 -13.375 1.125 1.00 96.62 82 TRP A C 1
ATO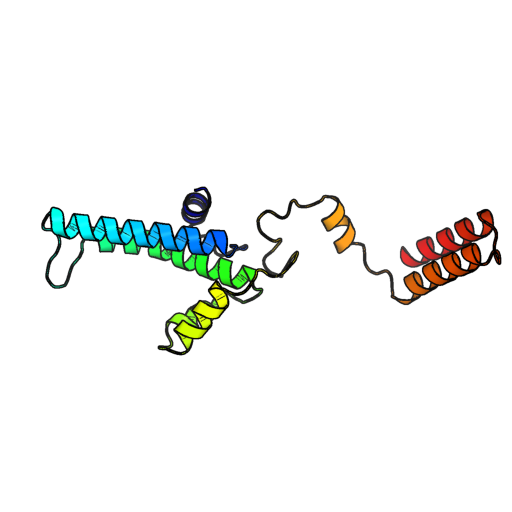M 647 O O . TRP A 1 82 ? -5.300 -13.806 -0.025 1.00 96.62 82 TRP A O 1
ATOM 657 N N . TRP A 1 83 ? -6.151 -12.382 1.481 1.00 97.00 83 TRP A N 1
ATOM 658 C CA . TRP A 1 83 ? -7.047 -11.722 0.530 1.00 97.00 83 TRP A CA 1
ATOM 659 C C . TRP A 1 83 ? -6.311 -11.005 -0.611 1.00 97.00 83 TRP A C 1
ATOM 661 O O . TRP A 1 83 ? -6.925 -10.787 -1.652 1.00 97.00 83 TRP A O 1
ATOM 671 N N . VAL A 1 84 ? -5.008 -10.711 -0.478 1.00 96.44 84 VAL A N 1
ATOM 672 C CA . VAL A 1 84 ? -4.188 -10.179 -1.585 1.00 96.44 84 VAL A CA 1
ATOM 673 C C . VAL A 1 84 ? -4.209 -11.101 -2.804 1.00 96.44 84 VAL A C 1
ATOM 675 O O . VAL A 1 84 ? -4.165 -10.609 -3.927 1.00 96.44 84 VAL A O 1
ATOM 678 N N . LEU A 1 85 ? -4.344 -12.418 -2.617 1.00 96.44 85 LEU A N 1
ATOM 679 C CA . LEU A 1 85 ? -4.388 -13.372 -3.729 1.00 96.44 85 LEU A CA 1
ATOM 680 C C . LEU A 1 85 ? -5.562 -13.126 -4.686 1.00 96.44 85 LEU A C 1
ATOM 682 O O . LEU A 1 85 ? -5.482 -13.494 -5.856 1.00 96.44 85 LEU A O 1
ATOM 686 N N . MET A 1 86 ? -6.619 -12.445 -4.232 1.00 95.25 86 MET A N 1
ATOM 687 C CA . MET A 1 86 ? -7.712 -12.032 -5.111 1.00 95.25 86 MET A CA 1
ATOM 688 C C . MET A 1 86 ? -7.235 -11.101 -6.226 1.00 95.25 86 MET A C 1
ATOM 690 O O . MET A 1 86 ? -7.853 -11.091 -7.278 1.00 95.25 86 MET A O 1
ATOM 694 N N . ALA A 1 87 ? -6.125 -10.374 -6.063 1.00 92.38 87 ALA A N 1
ATOM 695 C CA . ALA A 1 87 ? -5.568 -9.539 -7.127 1.00 92.38 87 ALA A CA 1
ATOM 696 C C . ALA A 1 87 ? -5.181 -10.338 -8.391 1.00 92.38 87 ALA A C 1
ATOM 698 O O . ALA A 1 87 ? -5.115 -9.755 -9.470 1.00 92.38 87 ALA A O 1
ATOM 699 N N . PHE A 1 88 ? -4.979 -11.659 -8.283 1.00 93.75 88 PHE A N 1
ATOM 700 C CA . PHE A 1 88 ? -4.713 -12.541 -9.425 1.00 93.75 88 PHE A CA 1
ATOM 701 C C . PHE A 1 88 ? -5.982 -13.015 -10.152 1.00 93.75 88 PHE A C 1
ATOM 703 O O . PHE A 1 88 ? -5.885 -13.611 -11.222 1.00 93.75 88 PHE A O 1
ATOM 710 N N . VAL A 1 89 ? -7.174 -12.755 -9.602 1.00 96.06 89 VAL A N 1
ATOM 711 C CA . VAL A 1 89 ? -8.450 -13.071 -10.254 1.00 96.06 89 VAL A CA 1
ATOM 712 C C . VAL A 1 89 ? -8.899 -11.855 -11.072 1.00 96.06 89 VAL A C 1
ATOM 714 O O . VAL A 1 89 ? -9.239 -10.820 -10.487 1.00 96.06 89 VAL A O 1
ATOM 717 N N . PRO A 1 90 ? -8.937 -11.940 -12.414 1.00 91.31 90 PRO A N 1
ATOM 718 C CA . PRO A 1 90 ? -9.288 -10.799 -13.249 1.00 91.31 90 PRO A CA 1
ATOM 719 C C . PRO A 1 90 ? -10.732 -10.356 -13.001 1.00 91.31 90 PRO A C 1
ATOM 721 O O . PRO A 1 90 ? -11.609 -11.170 -12.705 1.00 91.31 90 PRO A O 1
ATOM 724 N N . LEU A 1 91 ? -10.972 -9.050 -13.149 1.00 94.00 91 LEU A N 1
ATOM 725 C CA . LEU A 1 91 ? -12.259 -8.369 -12.972 1.00 94.00 91 LEU A CA 1
ATOM 726 C C . LEU A 1 91 ? -12.845 -8.466 -11.552 1.00 94.00 91 LEU A C 1
ATOM 728 O O . LEU A 1 91 ? -12.884 -7.466 -10.838 1.00 94.00 91 LEU A O 1
ATOM 732 N N . VAL A 1 92 ? -13.268 -9.654 -11.115 1.00 95.44 92 VAL A N 1
ATOM 733 C CA . VAL A 1 92 ? -13.896 -9.873 -9.802 1.00 95.44 92 VAL A CA 1
ATOM 734 C C . VAL A 1 92 ? -12.920 -9.552 -8.675 1.00 95.44 92 VAL A C 1
ATOM 736 O O . VAL A 1 92 ? -13.261 -8.825 -7.744 1.00 95.44 92 VAL A O 1
ATOM 739 N N . GLY A 1 93 ? -11.689 -10.050 -8.772 1.00 94.38 93 GLY A N 1
ATOM 740 C CA . GLY A 1 93 ? -10.661 -9.815 -7.767 1.00 94.38 93 GLY A CA 1
ATOM 741 C C . GLY A 1 93 ? -10.265 -8.348 -7.637 1.00 94.38 93 GLY A C 1
ATOM 742 O O . GLY A 1 93 ? -10.142 -7.836 -6.523 1.00 94.38 93 GLY A O 1
ATOM 743 N N . LEU A 1 94 ? -10.167 -7.648 -8.772 1.00 93.25 94 LEU A N 1
ATOM 744 C CA . LEU A 1 94 ? -9.926 -6.205 -8.824 1.00 93.25 94 LEU A CA 1
ATOM 745 C C . LEU A 1 94 ? -11.038 -5.429 -8.105 1.00 93.25 94 LEU A C 1
ATOM 747 O O . LEU A 1 94 ? -10.745 -4.587 -7.257 1.00 93.25 94 LEU A O 1
ATOM 751 N N . ILE A 1 95 ? -12.305 -5.727 -8.412 1.00 96.56 95 ILE A N 1
ATOM 752 C CA . ILE A 1 95 ? -13.456 -5.062 -7.787 1.00 96.56 95 ILE A CA 1
ATOM 753 C C . ILE A 1 95 ? -13.453 -5.307 -6.273 1.00 96.56 95 ILE A C 1
ATOM 755 O O . ILE A 1 95 ? -13.582 -4.359 -5.501 1.00 96.56 95 ILE A O 1
ATOM 759 N N . VAL A 1 96 ? -13.246 -6.553 -5.833 1.00 96.62 96 VAL A N 1
ATOM 760 C CA . VAL A 1 96 ? -13.183 -6.904 -4.403 1.00 96.62 96 VAL A CA 1
ATOM 761 C C . VAL A 1 96 ? -12.061 -6.142 -3.689 1.00 96.62 96 VAL A C 1
ATOM 763 O O . VAL A 1 96 ? -12.293 -5.562 -2.627 1.00 96.62 96 VAL A O 1
ATOM 766 N N . MET A 1 97 ? -10.862 -6.088 -4.276 1.00 96.81 97 MET A N 1
ATOM 767 C CA . MET A 1 97 ? -9.736 -5.334 -3.715 1.00 96.81 97 MET A CA 1
ATOM 768 C C . MET A 1 97 ? -10.022 -3.836 -3.634 1.00 96.81 97 MET A C 1
ATOM 770 O O . MET A 1 97 ? -9.803 -3.235 -2.582 1.00 96.81 97 MET A O 1
ATOM 774 N N . LEU A 1 98 ? -10.582 -3.238 -4.687 1.00 96.19 98 LEU A N 1
ATOM 775 C CA . LEU A 1 98 ? -10.970 -1.826 -4.678 1.00 96.19 98 LEU A CA 1
ATOM 776 C C . LEU A 1 98 ? -11.988 -1.523 -3.574 1.00 96.19 98 LEU A C 1
ATOM 778 O O . LEU A 1 98 ? -11.816 -0.557 -2.828 1.00 96.19 98 LEU A O 1
ATOM 782 N N . VAL A 1 99 ? -13.004 -2.375 -3.409 1.00 97.25 99 VAL A N 1
ATOM 783 C CA . VAL A 1 99 ? -13.981 -2.242 -2.319 1.00 97.25 99 VAL A CA 1
ATOM 784 C C . VAL A 1 99 ? -13.276 -2.278 -0.961 1.00 97.25 99 VAL A C 1
ATOM 786 O O . VAL A 1 99 ? -13.515 -1.404 -0.123 1.00 97.25 99 VAL A O 1
ATOM 789 N N . PHE A 1 100 ? -12.356 -3.218 -0.734 1.00 97.19 100 PHE A N 1
ATOM 790 C CA . PHE A 1 100 ? -11.600 -3.301 0.522 1.00 97.19 100 PHE A CA 1
ATOM 791 C C . PHE A 1 100 ? -10.715 -2.074 0.770 1.00 97.19 100 PHE A C 1
ATOM 793 O O . PHE A 1 100 ? -10.642 -1.577 1.899 1.00 97.19 100 PHE A O 1
ATOM 800 N N . PHE A 1 101 ? -10.087 -1.525 -0.269 1.00 96.25 101 PHE A N 1
ATOM 801 C CA . PHE A 1 101 ? -9.254 -0.326 -0.151 1.00 96.25 101 PHE A CA 1
ATOM 802 C C . PHE A 1 101 ? -10.074 0.933 0.177 1.00 96.25 101 PHE A C 1
ATOM 804 O O . PHE A 1 101 ? -9.573 1.831 0.862 1.00 96.25 101 PHE A O 1
ATOM 811 N N . CYS A 1 102 ? -11.351 0.972 -0.216 1.00 96.69 102 CYS A N 1
ATOM 812 C CA . CYS A 1 102 ? -12.284 2.066 0.082 1.00 96.69 102 CYS A CA 1
ATOM 813 C C . CYS A 1 102 ? -13.064 1.895 1.403 1.00 96.69 102 CYS A C 1
ATOM 815 O O . CYS A 1 102 ? -13.518 2.885 1.991 1.00 96.69 102 CYS A O 1
ATOM 817 N N . THR A 1 103 ? -13.194 0.661 1.898 1.00 96.06 103 THR A N 1
ATOM 818 C CA . THR A 1 103 ? -13.946 0.313 3.119 1.00 96.06 103 THR A CA 1
ATOM 819 C C . THR A 1 103 ? -13.380 1.038 4.349 1.00 96.06 103 THR A C 1
ATOM 821 O O . THR A 1 103 ? -12.159 1.115 4.482 1.00 96.06 103 THR A O 1
ATOM 824 N N . PRO A 1 104 ? -14.203 1.591 5.260 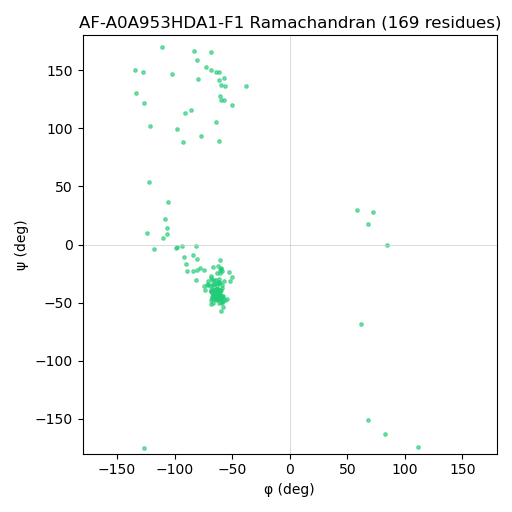1.00 94.31 104 PRO A N 1
ATOM 825 C CA . PRO A 1 104 ? -13.720 2.234 6.483 1.00 94.31 104 PRO A CA 1
ATOM 826 C C . PRO A 1 104 ? -12.946 1.292 7.408 1.00 94.31 104 PRO A C 1
ATOM 828 O O . PRO A 1 104 ? -13.215 0.099 7.469 1.00 94.31 104 PRO A O 1
ATOM 831 N N . SER A 1 105 ? -11.978 1.855 8.135 1.00 92.94 105 SER A N 1
ATOM 832 C CA . SER A 1 105 ? -11.208 1.161 9.173 1.00 92.94 105 SER A CA 1
ATOM 833 C C . SER A 1 105 ? -12.121 0.578 10.251 1.00 92.94 105 SER A C 1
ATOM 835 O O . SER A 1 105 ? -13.083 1.235 10.653 1.00 92.94 105 SER A O 1
ATOM 837 N N . THR A 1 106 ? -11.789 -0.603 10.776 1.00 93.06 106 THR A N 1
ATOM 838 C CA . THR A 1 106 ? -12.487 -1.163 11.941 1.00 93.06 106 THR A CA 1
ATOM 839 C C . THR A 1 106 ? -12.327 -0.221 13.145 1.00 93.06 106 THR A C 1
ATOM 841 O O . THR A 1 106 ? -11.185 0.138 13.468 1.00 93.06 106 THR A O 1
ATOM 844 N N . PRO A 1 107 ? -13.418 0.192 13.819 1.00 87.50 107 PRO A N 1
ATOM 845 C CA . PRO A 1 107 ? -13.333 1.021 15.019 1.00 87.50 107 PRO A CA 1
ATOM 846 C C . PRO A 1 107 ? -12.571 0.314 16.146 1.00 87.50 107 PRO A C 1
ATOM 848 O O . PRO A 1 107 ? -12.726 -0.887 16.347 1.00 87.50 107 PRO A O 1
ATOM 851 N N . GLY A 1 108 ? -11.767 1.061 16.905 1.00 85.56 108 GLY A N 1
ATOM 852 C CA . GLY A 1 108 ? -11.052 0.523 18.064 1.00 85.56 108 GLY A CA 1
ATOM 853 C C . GLY A 1 108 ? -9.947 -0.483 17.716 1.00 85.56 108 GLY A C 1
ATOM 854 O O . GLY A 1 108 ? -9.290 -0.386 16.674 1.00 85.56 108 GLY A O 1
ATOM 855 N N . ALA A 1 109 ? -9.690 -1.413 18.637 1.00 88.31 109 ALA A N 1
ATOM 856 C CA . ALA A 1 109 ? -8.734 -2.499 18.442 1.00 88.31 109 ALA A CA 1
ATOM 857 C C . ALA A 1 109 ? -9.354 -3.628 17.608 1.00 88.31 109 ALA A C 1
ATOM 859 O O . ALA A 1 109 ? -10.523 -3.957 17.780 1.00 88.31 109 ALA A O 1
ATOM 860 N N . ASN A 1 110 ? -8.559 -4.241 16.733 1.00 93.00 110 ASN A N 1
ATOM 861 C CA . ASN A 1 110 ? -8.910 -5.497 16.070 1.00 93.00 110 ASN A CA 1
ATOM 862 C C . ASN A 1 110 ? -7.787 -6.528 16.278 1.00 93.00 110 ASN A C 1
ATOM 864 O O . ASN A 1 110 ? -6.808 -6.243 16.975 1.00 93.00 110 ASN A O 1
ATOM 868 N N . ARG A 1 111 ? -7.887 -7.714 15.661 1.00 93.12 111 ARG A N 1
ATOM 869 C CA . ARG A 1 111 ? -6.895 -8.796 15.843 1.00 93.12 111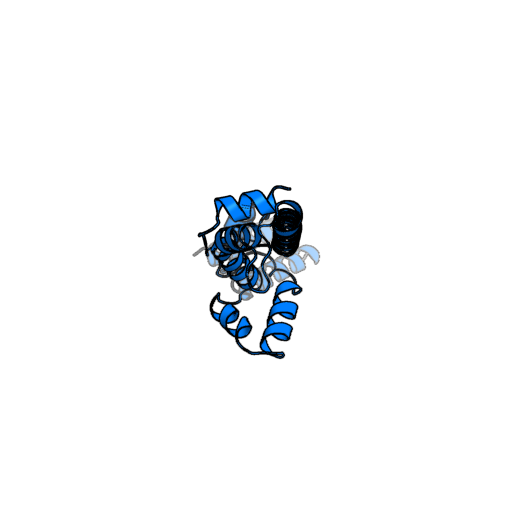 ARG A CA 1
ATOM 870 C C . ARG A 1 111 ? -5.467 -8.429 15.403 1.00 93.12 111 ARG A C 1
ATOM 872 O O . ARG A 1 111 ? -4.527 -9.150 15.713 1.00 93.12 111 ARG A O 1
ATOM 879 N N . PHE A 1 112 ? -5.307 -7.328 14.669 1.00 92.19 112 PHE A N 1
ATOM 880 C CA . PHE A 1 112 ? -4.035 -6.820 14.154 1.00 92.19 112 PHE A CA 1
ATOM 881 C C . PHE A 1 112 ? -3.543 -5.568 14.900 1.00 92.19 112 PHE A C 1
ATOM 883 O O . PHE A 1 112 ? -2.571 -4.939 14.473 1.00 92.19 112 PHE A O 1
ATOM 890 N N . GLY A 1 113 ? -4.196 -5.207 16.009 1.00 88.50 113 GLY A N 1
ATOM 891 C CA . GLY A 1 113 ? -3.797 -4.131 16.911 1.00 88.50 113 GLY A CA 1
ATOM 892 C C . GLY A 1 113 ? -4.730 -2.918 16.908 1.00 88.50 113 GLY A C 1
ATOM 893 O O . GLY A 1 113 ? -5.801 -2.889 16.288 1.00 88.50 113 GLY A O 1
ATOM 894 N N . HIS A 1 114 ? -4.314 -1.887 17.641 1.00 83.62 114 HIS A N 1
ATOM 895 C CA . HIS A 1 114 ? -5.046 -0.626 17.741 1.00 83.62 114 HIS A CA 1
ATOM 896 C C . HIS A 1 114 ? -5.031 0.151 16.421 1.00 83.62 114 HIS A C 1
ATOM 898 O O . HIS A 1 114 ? -4.087 0.059 15.633 1.00 83.62 114 HIS A O 1
ATOM 904 N N . ALA A 1 115 ? -6.090 0.929 16.186 1.00 76.31 115 ALA A N 1
ATOM 905 C CA . ALA A 1 115 ? -6.161 1.813 15.032 1.00 76.31 115 ALA A CA 1
ATOM 906 C C . ALA A 1 115 ? -4.958 2.784 15.019 1.00 76.31 115 ALA A C 1
ATOM 908 O O . ALA A 1 115 ? -4.612 3.338 16.067 1.00 76.31 115 ALA A O 1
ATOM 909 N N . PRO A 1 116 ? -4.310 3.020 13.863 1.00 67.88 116 PRO A N 1
ATOM 910 C CA . PRO A 1 116 ? -3.181 3.942 13.783 1.00 67.88 116 PRO A CA 1
ATOM 911 C C . PRO A 1 116 ? -3.594 5.354 14.215 1.00 67.88 116 PRO A C 1
ATOM 913 O O . PRO A 1 116 ? -4.538 5.918 13.667 1.00 67.88 116 PRO A O 1
ATOM 916 N N . GLY A 1 117 ? -2.892 5.924 15.197 1.00 62.97 117 GLY A N 1
ATOM 917 C CA . GLY A 1 117 ? -3.216 7.244 15.750 1.00 62.97 117 GLY A CA 1
ATOM 918 C C . GLY A 1 117 ? -4.293 7.240 16.838 1.00 62.97 117 GLY A C 1
ATOM 919 O O . GLY A 1 117 ? -4.569 8.297 17.400 1.00 62.97 117 GLY A O 1
ATOM 920 N N . ALA A 1 118 ? -4.854 6.078 17.200 1.00 57.91 118 ALA A N 1
ATOM 921 C CA . ALA A 1 118 ? -5.490 5.943 18.500 1.00 57.91 118 ALA A CA 1
ATOM 922 C C . ALA A 1 118 ? -4.387 6.129 19.543 1.00 57.91 118 ALA A C 1
ATOM 924 O O . ALA A 1 118 ? -3.531 5.260 19.715 1.00 57.91 118 ALA A O 1
ATOM 925 N N . VAL A 1 119 ? -4.373 7.289 20.201 1.00 48.19 119 VAL A N 1
ATOM 926 C CA . VAL A 1 119 ? -3.635 7.447 21.452 1.00 48.19 119 VAL A CA 1
ATOM 927 C C . VAL A 1 119 ? -4.084 6.269 22.302 1.00 48.19 119 VAL A C 1
ATOM 929 O O . VAL A 1 119 ? -5.290 6.097 22.507 1.00 48.19 119 VAL A O 1
ATOM 932 N N . ALA A 1 120 ? -3.151 5.408 22.705 1.00 47.31 120 ALA A N 1
ATOM 933 C CA . ALA A 1 120 ? -3.434 4.410 23.717 1.00 47.31 120 ALA A CA 1
ATOM 934 C C . ALA A 1 120 ? -3.811 5.210 24.959 1.00 47.31 120 ALA A C 1
ATOM 936 O O . ALA A 1 120 ? -2.946 5.646 25.712 1.00 47.31 120 ALA A O 1
ATOM 937 N N . SER A 1 121 ? -5.098 5.528 25.103 1.00 43.59 121 SER A N 1
ATOM 938 C CA . SER A 1 121 ? -5.583 6.146 26.315 1.00 43.59 121 SER A CA 1
ATOM 939 C C . SER A 1 121 ? -5.187 5.171 27.417 1.00 43.59 121 SER A C 1
ATOM 941 O O . SER A 1 121 ? -5.550 3.993 27.316 1.00 43.59 121 SER A O 1
ATOM 943 N N . PRO A 1 122 ? -4.449 5.607 28.449 1.00 49.97 122 PRO A N 1
ATOM 944 C CA . PRO A 1 122 ? -4.158 4.752 29.596 1.00 49.97 122 PRO A CA 1
ATOM 945 C C . PRO A 1 122 ? -5.451 4.160 30.190 1.00 49.97 122 PRO A C 1
ATOM 947 O O . PRO A 1 122 ? -5.438 3.073 30.757 1.00 49.97 122 PRO A O 1
ATOM 950 N N . TYR A 1 123 ? -6.590 4.826 29.961 1.00 46.56 123 TYR A N 1
ATOM 951 C CA . TYR A 1 123 ? -7.928 4.366 30.326 1.00 46.56 123 TYR A CA 1
ATOM 952 C C . TYR A 1 123 ? -8.559 3.348 29.356 1.00 46.56 123 TYR A C 1
ATOM 954 O O . TYR A 1 123 ? -9.436 2.596 29.768 1.00 46.56 123 TYR A O 1
ATOM 962 N N . ALA A 1 124 ? -8.131 3.262 28.090 1.00 45.69 124 ALA A N 1
ATOM 963 C CA . ALA A 1 124 ? -8.663 2.282 27.131 1.00 45.69 124 ALA A CA 1
ATOM 964 C C . ALA A 1 124 ? -8.147 0.859 27.406 1.00 45.69 124 ALA A C 1
ATOM 966 O O . ALA A 1 124 ? -8.896 -0.105 27.264 1.00 45.69 124 ALA A O 1
ATOM 967 N N . ALA A 1 125 ? -6.894 0.727 27.854 1.00 44.22 125 ALA A N 1
ATOM 968 C CA . ALA A 1 125 ? -6.350 -0.551 28.321 1.00 44.22 125 ALA A CA 1
ATOM 969 C C . ALA A 1 125 ? -6.967 -0.975 29.669 1.00 44.22 125 ALA A C 1
ATOM 971 O O . ALA A 1 125 ? -7.235 -2.157 29.878 1.00 44.22 125 ALA A O 1
ATOM 972 N N . ALA A 1 126 ? -7.277 -0.009 30.543 1.00 44.69 126 ALA A N 1
ATOM 973 C CA . ALA A 1 126 ? -7.971 -0.264 31.805 1.00 44.69 126 ALA A CA 1
ATOM 974 C C . ALA A 1 126 ? -9.438 -0.701 31.612 1.00 44.69 126 ALA A C 1
ATOM 976 O O . ALA A 1 126 ? -9.951 -1.470 32.422 1.00 44.69 126 ALA A O 1
ATOM 977 N N . GLY A 1 127 ? -10.100 -0.270 30.529 1.00 43.19 127 GLY A N 1
ATOM 978 C CA . GLY A 1 127 ? -11.476 -0.667 30.199 1.00 43.19 127 GLY A CA 1
ATOM 979 C C . GLY A 1 127 ? -11.609 -1.998 29.447 1.00 43.19 127 GLY A C 1
ATOM 980 O O . GLY A 1 127 ? -12.658 -2.629 29.513 1.00 43.19 127 GLY A O 1
ATOM 981 N N . ALA A 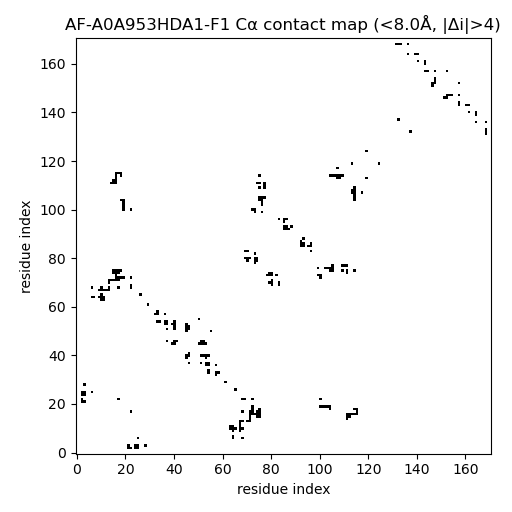1 128 ? -10.560 -2.456 28.754 1.00 47.38 128 ALA A N 1
ATOM 982 C CA . ALA A 1 128 ? -10.603 -3.700 27.975 1.00 47.38 128 ALA A CA 1
ATOM 983 C C . ALA A 1 128 ? -10.196 -4.955 28.773 1.00 47.38 128 ALA A C 1
ATOM 985 O O . ALA A 1 128 ? -10.502 -6.066 28.349 1.00 47.38 128 ALA A O 1
ATOM 986 N N . SER A 1 129 ? -9.535 -4.791 29.926 1.00 43.53 129 SER A N 1
ATOM 987 C CA . SER A 1 129 ? -9.091 -5.897 30.792 1.00 43.53 129 SER A CA 1
ATOM 988 C C . SER A 1 129 ? -9.859 -5.999 32.121 1.00 43.53 129 SER A C 1
ATOM 990 O O . SER A 1 129 ? -9.498 -6.821 32.960 1.00 43.53 129 SER A O 1
ATOM 992 N N . SER A 1 130 ? -10.906 -5.191 32.330 1.00 43.22 130 SER A N 1
ATOM 993 C CA . SER A 1 130 ? -11.731 -5.218 33.554 1.00 43.22 130 SER A CA 1
ATOM 994 C C . SER A 1 130 ? -13.229 -5.433 33.310 1.00 43.22 130 SER A C 1
ATOM 996 O O . SER A 1 130 ? -14.015 -5.345 34.249 1.00 43.22 130 SER A O 1
ATOM 998 N N . ALA A 1 131 ? -13.646 -5.778 32.088 1.00 48.22 131 ALA A N 1
ATOM 999 C CA . ALA A 1 131 ? -15.025 -6.186 31.840 1.00 48.22 131 ALA A CA 1
ATOM 1000 C C . ALA A 1 131 ? -15.176 -7.713 31.933 1.00 48.22 131 ALA A C 1
ATOM 1002 O O . ALA A 1 131 ? -15.146 -8.414 30.920 1.00 48.22 131 ALA A O 1
ATOM 1003 N N . PRO A 1 132 ? -15.429 -8.217 33.150 1.00 44.38 132 PRO A N 1
ATOM 1004 C CA . PRO A 1 132 ? -16.479 -9.198 33.326 1.00 44.38 132 PRO A CA 1
ATOM 1005 C C . PRO A 1 132 ? -17.494 -8.683 34.354 1.00 44.38 132 PRO A C 1
ATOM 1007 O O . PRO A 1 132 ? -17.809 -9.375 35.314 1.00 44.38 132 PRO A O 1
ATOM 1010 N N . SER A 1 133 ? -18.058 -7.480 34.188 1.00 48.44 133 SER A N 1
ATOM 1011 C CA . SER A 1 133 ? -19.304 -7.185 34.900 1.00 48.44 133 SER A CA 1
ATOM 1012 C C . SER A 1 133 ? -20.430 -7.889 34.148 1.00 48.44 133 SER A C 1
ATOM 1014 O O . SER A 1 133 ? -20.948 -7.371 33.159 1.00 48.44 133 SER A O 1
ATOM 1016 N N . SER A 1 134 ? -20.743 -9.112 34.582 1.00 53.66 134 SER A N 1
ATOM 1017 C CA . SER A 1 134 ? -21.937 -9.859 34.179 1.00 53.66 134 SER A CA 1
ATOM 1018 C C . SER A 1 134 ? -23.141 -8.908 34.050 1.00 53.66 134 SER A C 1
ATOM 1020 O O . SER A 1 134 ? -23.310 -8.067 34.940 1.00 53.66 134 SER A O 1
ATOM 1022 N N . PRO A 1 135 ? -23.978 -9.014 32.995 1.00 63.41 135 PRO A N 1
ATOM 1023 C CA . PRO A 1 135 ? -25.120 -8.114 32.776 1.00 63.41 135 PRO A CA 1
ATOM 1024 C C . PRO A 1 135 ? -26.016 -7.962 34.020 1.00 63.41 135 PRO A C 1
ATOM 1026 O O . PRO A 1 135 ? -26.546 -6.888 34.274 1.00 63.41 135 PRO A O 1
ATOM 1029 N N . ALA A 1 136 ? -26.055 -8.980 34.886 1.00 69.50 136 ALA A N 1
ATOM 1030 C CA . ALA A 1 136 ? -26.772 -8.955 36.158 1.00 69.50 136 ALA A CA 1
ATOM 1031 C C . ALA A 1 136 ? -26.308 -7.875 37.163 1.00 69.50 136 ALA A C 1
ATOM 1033 O O . ALA A 1 136 ? -27.126 -7.378 37.935 1.00 69.50 136 ALA A O 1
ATOM 1034 N N . HIS A 1 137 ? -25.020 -7.510 37.201 1.00 74.94 137 HIS A N 1
ATOM 1035 C CA . HIS A 1 137 ? -24.514 -6.514 38.160 1.00 74.94 137 HIS A CA 1
ATOM 1036 C C . HIS A 1 137 ? -24.758 -5.074 37.697 1.00 74.94 137 HIS A C 1
ATOM 1038 O O . HIS A 1 137 ? -24.965 -4.198 38.534 1.00 74.94 137 HIS A O 1
ATOM 1044 N N . LEU A 1 138 ? -24.777 -4.833 36.381 1.00 76.62 138 LEU A N 1
ATOM 1045 C CA . LEU A 1 138 ? -25.137 -3.529 35.816 1.00 76.62 138 LEU A CA 1
ATOM 1046 C C . LEU A 1 138 ? -26.619 -3.231 36.069 1.00 76.62 138 LEU A C 1
ATOM 1048 O O . LEU A 1 138 ? -26.937 -2.174 36.613 1.00 76.62 138 LEU A O 1
ATOM 1052 N N . ASP A 1 139 ? -27.490 -4.216 35.835 1.00 82.50 139 ASP A N 1
ATOM 1053 C CA . ASP A 1 139 ? -28.923 -4.119 36.137 1.00 82.50 139 ASP A CA 1
ATOM 1054 C C . ASP A 1 139 ? -29.180 -3.845 37.632 1.00 82.50 139 ASP A C 1
ATOM 1056 O O . ASP A 1 139 ? -30.072 -3.077 38.002 1.00 82.50 139 ASP A O 1
ATOM 1060 N N . GLN A 1 140 ? -28.380 -4.442 38.525 1.00 83.25 140 GLN A N 1
ATOM 1061 C CA . GLN A 1 140 ? -28.466 -4.189 39.968 1.00 83.25 140 GLN A CA 1
ATOM 1062 C C . GLN A 1 140 ? -28.063 -2.759 40.339 1.00 83.25 140 GLN A C 1
ATOM 1064 O O . GLN A 1 140 ? -28.726 -2.145 41.176 1.00 83.25 140 GLN A O 1
ATOM 1069 N N . LEU A 1 141 ? -27.011 -2.213 39.728 1.00 83.81 141 LEU A N 1
ATOM 1070 C CA . LEU A 1 141 ? -26.575 -0.838 39.982 1.00 83.81 141 LEU A CA 1
ATOM 1071 C C . LEU A 1 141 ? -27.582 0.184 39.447 1.00 83.81 141 LEU A C 1
ATOM 1073 O O . LEU A 1 141 ? -27.885 1.154 40.144 1.00 83.81 141 LEU A O 1
ATOM 1077 N N . GLU A 1 142 ? -28.155 -0.054 38.266 1.00 86.75 142 GLU A N 1
ATOM 1078 C CA . GLU A 1 142 ? -29.233 0.777 37.720 1.00 86.75 142 GLU A CA 1
ATOM 1079 C C . GLU A 1 142 ? -30.479 0.733 38.609 1.00 86.75 142 GLU A C 1
ATOM 1081 O O . GLU A 1 142 ? -31.063 1.775 38.922 1.00 86.75 142 GLU A O 1
ATOM 1086 N N . LYS A 1 143 ? -30.842 -0.451 39.119 1.00 87.81 143 LYS A N 1
ATOM 1087 C CA . LYS A 1 143 ? -31.947 -0.600 40.072 1.00 87.81 143 LYS A CA 1
ATOM 1088 C C . LYS A 1 143 ? -31.689 0.171 41.366 1.00 87.81 143 LYS A C 1
ATOM 1090 O O . LYS A 1 143 ? -32.581 0.884 41.821 1.00 87.81 143 LYS A O 1
ATOM 1095 N N . LEU A 1 144 ? -30.487 0.091 41.938 1.00 86.88 144 LEU A N 1
ATOM 1096 C CA . LEU A 1 144 ? -30.120 0.860 43.134 1.00 86.88 144 LEU A CA 1
ATOM 1097 C C . LEU A 1 144 ? -30.155 2.374 42.872 1.00 86.88 144 LEU A C 1
ATOM 1099 O O . LEU A 1 144 ? -30.667 3.125 43.699 1.00 86.88 144 LEU A O 1
ATOM 1103 N N . ALA A 1 145 ? -29.682 2.824 41.706 1.00 87.62 145 ALA A N 1
ATOM 1104 C CA . ALA A 1 145 ? -29.754 4.230 41.313 1.00 87.62 145 ALA A CA 1
ATOM 1105 C C . ALA A 1 145 ? -31.209 4.706 41.167 1.00 87.62 145 ALA A C 1
ATOM 1107 O O . ALA A 1 145 ? -31.545 5.806 41.607 1.00 87.62 145 ALA A O 1
ATOM 1108 N N . SER A 1 146 ? -32.086 3.858 40.618 1.00 88.56 146 SER A N 1
ATOM 1109 C CA . SER A 1 146 ? -33.519 4.146 40.500 1.00 88.56 146 SER A CA 1
ATOM 1110 C C . SER A 1 146 ? -34.217 4.237 41.865 1.00 88.56 146 SER A C 1
ATOM 1112 O O . SER A 1 146 ? -35.026 5.136 42.072 1.00 88.56 146 SER A O 1
ATOM 1114 N N . LEU A 1 147 ? -33.847 3.376 42.824 1.00 88.06 147 LEU A N 1
ATOM 1115 C CA . LEU A 1 147 ? -34.393 3.380 44.188 1.00 88.06 147 LEU A CA 1
ATOM 1116 C C . LEU A 1 147 ? -33.949 4.613 44.979 1.00 88.06 147 LEU A C 1
ATOM 1118 O O . LEU A 1 147 ? -34.728 5.177 45.748 1.00 88.06 147 LEU A O 1
ATOM 1122 N N . ARG A 1 148 ? -32.711 5.065 44.758 1.00 91.12 148 ARG A N 1
ATOM 1123 C CA . ARG A 1 148 ? -32.216 6.329 45.307 1.00 91.12 148 ARG A CA 1
ATOM 1124 C C . ARG A 1 148 ? -32.979 7.514 44.714 1.00 91.12 148 ARG A C 1
ATOM 1126 O O . ARG A 1 148 ? -33.424 8.389 45.448 1.00 91.12 148 ARG A O 1
ATOM 1133 N N . ALA A 1 149 ? -33.175 7.526 43.394 1.00 85.94 149 ALA A N 1
ATOM 1134 C CA . ALA A 1 149 ? -33.913 8.585 42.706 1.00 85.94 149 ALA A CA 1
ATOM 1135 C C . ALA A 1 149 ? -35.394 8.650 43.121 1.00 85.94 149 ALA A C 1
ATOM 1137 O O . ALA A 1 149 ? -35.968 9.736 43.152 1.00 85.94 149 ALA A O 1
ATOM 1138 N N . SER A 1 150 ? -36.004 7.516 43.481 1.00 88.31 150 SER A N 1
ATOM 1139 C CA . SER A 1 150 ? -37.367 7.465 44.022 1.00 88.31 150 SER A CA 1
ATOM 1140 C C . SER A 1 150 ? -37.452 7.778 45.522 1.00 88.31 150 SER A C 1
ATOM 1142 O O . SER A 1 150 ? -38.548 7.738 46.075 1.00 88.31 150 SER A O 1
ATOM 1144 N N . GLY A 1 151 ? -36.323 8.036 46.195 1.00 88.31 151 GLY A N 1
ATOM 1145 C CA . GLY A 1 151 ? -36.258 8.271 47.641 1.00 88.31 151 GLY A CA 1
ATOM 1146 C C . GLY A 1 151 ? -36.584 7.040 48.495 1.00 88.31 151 GLY A C 1
ATOM 1147 O O . GLY A 1 151 ? -36.913 7.185 49.667 1.00 88.31 151 GLY A O 1
ATOM 1148 N N . ALA A 1 152 ? -36.534 5.837 47.912 1.00 88.19 152 ALA A N 1
ATOM 1149 C CA . ALA A 1 152 ? -36.842 4.588 48.611 1.00 88.19 152 ALA A CA 1
ATOM 1150 C C . ALA A 1 152 ? -35.687 4.103 49.503 1.00 88.19 152 ALA A C 1
ATOM 1152 O O . ALA A 1 152 ? -35.916 3.292 50.395 1.00 88.19 152 ALA A O 1
ATOM 1153 N N . ILE A 1 153 ? -34.469 4.585 49.243 1.00 92.19 153 ILE A N 1
ATOM 1154 C CA . ILE A 1 153 ? -33.258 4.331 50.031 1.00 92.19 153 ILE A CA 1
ATOM 1155 C C . ILE A 1 153 ? -32.507 5.646 50.242 1.00 92.19 153 ILE A C 1
ATOM 1157 O O . ILE A 1 153 ? -32.565 6.535 49.384 1.00 92.19 153 ILE A O 1
ATOM 1161 N N . ASP A 1 154 ? -31.798 5.761 51.362 1.00 91.25 154 ASP A N 1
ATOM 1162 C CA . ASP A 1 154 ? -30.968 6.933 51.653 1.00 91.25 154 ASP A CA 1
ATOM 1163 C C . ASP A 1 154 ? -29.577 6.859 50.984 1.00 91.25 154 ASP A C 1
ATOM 1165 O O . ASP A 1 154 ? -29.147 5.821 50.469 1.00 91.25 154 ASP A O 1
ATOM 1169 N N . ASP A 1 155 ? -28.858 7.987 50.958 1.00 87.62 155 ASP A N 1
ATOM 1170 C CA . ASP A 1 155 ? -27.531 8.078 50.330 1.00 87.62 155 ASP A CA 1
ATOM 1171 C C . ASP A 1 155 ? -26.495 7.145 50.986 1.00 87.62 155 ASP A C 1
ATOM 1173 O O . ASP A 1 155 ? -25.602 6.623 50.312 1.00 87.62 155 ASP A O 1
ATOM 1177 N N . GLY A 1 156 ? -26.611 6.908 52.294 1.00 89.56 156 GLY A N 1
ATOM 1178 C CA . GLY A 1 156 ? -25.729 6.013 53.037 1.00 89.56 156 GLY A CA 1
ATOM 1179 C C . GLY A 1 156 ? -26.004 4.538 52.740 1.00 89.56 156 GLY A C 1
ATOM 1180 O O . GLY A 1 156 ? -25.067 3.745 52.617 1.00 89.56 156 GLY A O 1
ATOM 1181 N N . GLU A 1 157 ? -27.270 4.161 52.592 1.00 86.88 157 GLU A N 1
ATOM 1182 C CA . GLU A 1 157 ? -27.711 2.825 52.188 1.00 86.88 157 GLU A CA 1
ATOM 1183 C C . GLU A 1 157 ? -27.293 2.507 50.753 1.00 86.88 157 GLU A C 1
ATOM 1185 O O . GLU A 1 157 ? -26.765 1.420 50.493 1.00 86.88 157 GLU A O 1
ATOM 1190 N N . PHE A 1 158 ? -27.441 3.472 49.841 1.00 91.50 158 PHE A N 1
ATOM 1191 C CA . PHE A 1 158 ? -27.007 3.328 48.455 1.00 91.50 158 PHE A CA 1
ATOM 1192 C C . PHE A 1 158 ? -25.509 3.017 48.355 1.00 91.50 158 PHE A C 1
ATOM 1194 O O . PHE A 1 158 ? -25.126 2.056 47.683 1.00 91.50 158 PHE A O 1
ATOM 1201 N N . GLU A 1 159 ? -24.653 3.772 49.051 1.00 89.88 159 GLU A N 1
ATOM 1202 C CA . GLU A 1 159 ? -23.202 3.551 48.986 1.00 89.88 159 GLU A CA 1
ATOM 1203 C C . GLU A 1 159 ? -22.783 2.211 49.613 1.00 89.88 159 GLU A C 1
ATOM 1205 O O . GLU A 1 159 ? -21.901 1.536 49.077 1.00 89.88 159 GLU A O 1
ATOM 1210 N N . ARG A 1 160 ? -23.456 1.751 50.679 1.00 90.44 160 ARG A N 1
ATOM 1211 C CA . ARG A 1 160 ? -23.218 0.407 51.245 1.00 90.44 160 ARG A CA 1
ATOM 1212 C C . ARG A 1 160 ? -23.584 -0.702 50.258 1.00 90.44 160 ARG A C 1
ATOM 1214 O O . ARG A 1 160 ? -22.798 -1.627 50.057 1.00 90.44 160 ARG A O 1
ATOM 1221 N N . MET A 1 161 ? -24.762 -0.613 49.639 1.00 89.56 161 MET A N 1
ATOM 1222 C CA . MET A 1 161 ? -25.252 -1.623 48.695 1.00 89.56 161 MET A CA 1
ATOM 1223 C C . MET A 1 161 ? -24.412 -1.663 47.416 1.00 89.56 161 MET A C 1
ATOM 1225 O O . MET A 1 161 ? -24.047 -2.738 46.943 1.00 89.56 161 MET A O 1
ATOM 1229 N N . LYS A 1 162 ? -24.040 -0.495 46.890 1.00 89.31 162 LYS A N 1
ATOM 1230 C CA . LYS A 1 162 ? -23.134 -0.361 45.745 1.00 89.31 162 LYS A CA 1
ATOM 1231 C C . LYS A 1 162 ? -21.759 -0.964 46.039 1.00 89.31 162 LYS A C 1
ATOM 1233 O O . LYS A 1 162 ? -21.229 -1.685 45.195 1.00 89.31 162 LYS A O 1
ATOM 1238 N N . ALA A 1 163 ? -21.199 -0.718 47.225 1.00 88.75 163 ALA A N 1
ATOM 1239 C CA . ALA A 1 163 ? -19.920 -1.300 47.630 1.00 88.75 163 ALA A CA 1
ATOM 1240 C C . ALA A 1 163 ? -19.973 -2.838 47.701 1.00 88.75 163 ALA A C 1
ATOM 1242 O O . ALA A 1 163 ? -19.031 -3.498 47.261 1.00 88.75 163 ALA A O 1
ATOM 1243 N N . ASP A 1 164 ? -21.074 -3.416 48.193 1.00 88.69 164 ASP A N 1
ATOM 1244 C CA . ASP A 1 164 ? -21.243 -4.874 48.253 1.00 88.69 164 ASP A CA 1
ATOM 1245 C C . ASP A 1 164 ? -21.381 -5.501 46.853 1.00 88.69 164 ASP A C 1
ATOM 1247 O O . ASP A 1 164 ? -20.769 -6.532 46.569 1.00 88.69 164 ASP A O 1
ATOM 1251 N N . VAL A 1 165 ? -22.110 -4.847 45.939 1.00 84.81 165 VAL A N 1
ATOM 1252 C CA . VAL A 1 165 ? -22.224 -5.283 44.533 1.00 84.81 165 VAL A CA 1
ATOM 1253 C C . VAL A 1 165 ? -20.864 -5.250 43.832 1.00 84.81 165 VAL A C 1
ATOM 1255 O O . VAL A 1 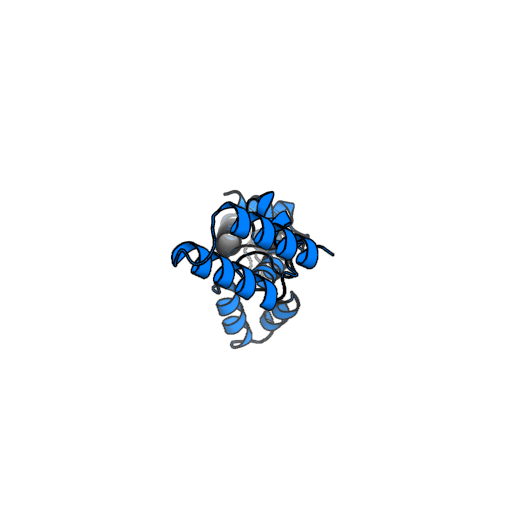165 ? -20.494 -6.220 43.172 1.00 84.81 165 VAL A O 1
ATOM 1258 N N . LEU A 1 166 ? -20.088 -4.176 44.012 1.00 83.06 166 LEU A N 1
ATOM 1259 C CA . LEU A 1 166 ? -18.752 -4.056 43.422 1.00 83.06 166 LEU A CA 1
ATOM 1260 C C . LEU A 1 166 ? -17.789 -5.114 43.970 1.00 83.06 166 LEU A C 1
ATOM 1262 O O . LEU A 1 166 ? -17.062 -5.727 43.194 1.00 83.06 166 LEU A O 1
ATOM 1266 N N . LYS A 1 167 ? -17.835 -5.393 45.278 1.00 85.50 167 LYS A N 1
ATOM 1267 C CA . LYS A 1 167 ? -17.010 -6.434 45.908 1.00 85.50 167 LYS A CA 1
ATOM 1268 C C . LYS A 1 167 ? -17.290 -7.825 45.330 1.00 85.50 167 LYS A C 1
ATOM 1270 O O . LYS A 1 167 ? -16.351 -8.588 45.116 1.00 85.50 167 LYS A O 1
ATOM 1275 N N . ARG A 1 168 ? -18.562 -8.144 45.062 1.00 80.19 168 ARG A N 1
ATOM 1276 C CA . ARG A 1 168 ? -18.980 -9.415 44.440 1.00 80.19 168 ARG A CA 1
ATOM 1277 C C . ARG A 1 168 ? -18.592 -9.514 42.967 1.00 80.19 168 ARG A C 1
ATOM 1279 O O . ARG A 1 168 ? -18.321 -10.611 42.508 1.00 80.19 168 ARG A O 1
ATOM 1286 N N . ALA A 1 169 ? -18.555 -8.393 42.246 1.00 73.06 169 ALA A N 1
ATOM 1287 C CA . ALA A 1 169 ? -18.135 -8.359 40.845 1.00 73.06 169 ALA A CA 1
ATOM 1288 C C . ALA A 1 169 ? -16.611 -8.519 40.668 1.00 73.06 169 ALA A C 1
ATOM 1290 O O . ALA A 1 169 ? -16.153 -8.880 39.588 1.00 73.06 169 ALA A O 1
ATOM 1291 N N . THR A 1 170 ? -15.830 -8.228 41.713 1.00 70.31 170 THR A N 1
ATOM 1292 C CA . THR A 1 170 ? -14.359 -8.328 41.708 1.00 70.31 170 THR A CA 1
ATOM 1293 C C . THR A 1 170 ? -13.805 -9.607 42.347 1.00 70.31 170 THR A C 1
ATOM 1295 O O . THR A 1 170 ? -12.586 -9.769 42.380 1.00 70.31 170 THR A O 1
ATOM 1298 N N . SER A 1 171 ? -14.667 -10.469 42.899 1.00 59.41 171 SER A N 1
ATOM 1299 C CA . SER A 1 171 ? -14.304 -11.744 43.540 1.00 59.41 171 SER A CA 1
ATOM 1300 C C . SER A 1 171 ? -14.539 -12.925 42.612 1.00 59.41 171 SER A C 1
ATOM 1302 O O . SER A 1 171 ? -13.873 -13.950 42.875 1.00 59.41 171 SER A O 1
#

pLDDT: mean 86.4, std 15.11, range [43.19, 97.94]

Secondary structure (DSSP, 8-state):
-HHHHHHHHTTT---S---HHHHHHHHHHHHHHHHHHHHHHHHHT-EETTEEHHHHHHHHHHHHHHHHHHHHHHHHTT--GGGGGGGGSTTHHHHHHHHHHHSPPPSS-BTTBSPTT----HHHHHHHSS----HHHHHHHHHHHHHHHTTSS-HHHHHHHHHHHHHHH--